Protein AF-A0A5N8YHY9-F1 (afdb_monomer_lite)

Radius of gyration: 11.45 Å; chains: 1; bounding box: 26×28×28 Å

Structure (mmCIF, N/CA/C/O backbone):
data_AF-A0A5N8YHY9-F1
#
_entry.id   AF-A0A5N8YHY9-F1
#
loop_
_atom_site.group_PDB
_atom_site.id
_atom_site.type_symbol
_atom_site.label_atom_id
_atom_site.label_alt_id
_atom_site.label_comp_id
_atom_site.label_asym_id
_atom_site.label_entity_id
_atom_site.label_seq_id
_atom_site.pdbx_PDB_ins_code
_atom_site.Cartn_x
_atom_site.Cartn_y
_atom_site.Cartn_z
_atom_site.occupancy
_atom_site.B_iso_or_equiv
_atom_site.auth_seq_id
_atom_site.auth_comp_id
_atom_site.auth_asym_id
_atom_site.auth_atom_id
_atom_site.pdbx_PDB_model_num
ATOM 1 N N . HIS A 1 1 ? 1.193 -4.154 -17.485 1.00 53.81 1 HIS A N 1
ATOM 2 C CA . HIS A 1 1 ? 2.254 -3.544 -16.647 1.00 53.81 1 HIS A CA 1
ATOM 3 C C . HIS A 1 1 ? 2.285 -4.049 -15.199 1.00 53.81 1 HIS A C 1
ATOM 5 O O . HIS A 1 1 ? 3.333 -4.519 -14.789 1.00 53.81 1 HIS A O 1
ATOM 11 N N . LEU A 1 2 ? 1.196 -4.002 -14.413 1.00 54.03 2 LEU A N 1
ATOM 12 C CA . LEU A 1 2 ? 1.162 -4.595 -13.055 1.00 54.03 2 LEU A CA 1
ATOM 13 C C . LEU A 1 2 ? 0.728 -6.075 -13.073 1.00 54.03 2 LEU A C 1
ATOM 15 O O . LEU A 1 2 ? 1.388 -6.915 -12.468 1.00 54.03 2 LEU A O 1
ATOM 19 N N . ALA A 1 3 ? -0.314 -6.387 -13.853 1.00 53.44 3 ALA A N 1
ATOM 20 C CA . ALA A 1 3 ? -0.845 -7.743 -14.031 1.00 53.44 3 ALA A CA 1
ATOM 21 C C . ALA A 1 3 ? 0.163 -8.719 -14.674 1.00 53.44 3 ALA A C 1
ATOM 23 O O . ALA A 1 3 ? 0.248 -9.876 -14.279 1.00 53.44 3 ALA A O 1
ATOM 24 N N . ASP A 1 4 ? 0.983 -8.242 -15.616 1.00 54.06 4 ASP A N 1
ATOM 25 C CA . ASP A 1 4 ? 1.987 -9.088 -16.286 1.00 54.06 4 ASP A CA 1
ATOM 26 C C . ASP A 1 4 ? 3.158 -9.459 -15.360 1.00 54.06 4 ASP A C 1
ATOM 28 O O . ASP A 1 4 ? 3.796 -10.497 -15.531 1.00 54.06 4 ASP A O 1
ATOM 32 N N . TYR A 1 5 ? 3.449 -8.619 -14.358 1.00 56.72 5 TYR A N 1
ATOM 33 C CA . TYR A 1 5 ? 4.538 -8.858 -13.410 1.00 56.72 5 TYR A CA 1
ATOM 34 C C . TYR A 1 5 ? 4.115 -9.809 -12.284 1.00 56.72 5 TYR A C 1
ATOM 36 O O . TYR A 1 5 ? 4.892 -10.669 -11.866 1.00 56.72 5 TYR A O 1
ATOM 44 N N . THR A 1 6 ? 2.871 -9.693 -11.812 1.00 53.84 6 THR A N 1
ATOM 45 C CA . THR A 1 6 ? 2.315 -10.592 -10.792 1.00 53.84 6 THR A CA 1
ATOM 46 C C . THR A 1 6 ? 2.088 -12.002 -11.340 1.00 53.84 6 THR A C 1
ATOM 48 O O . THR A 1 6 ? 2.284 -12.958 -10.594 1.00 53.84 6 THR A O 1
ATOM 51 N N . ALA A 1 7 ? 1.793 -12.151 -12.637 1.00 50.75 7 ALA A N 1
ATOM 52 C CA . ALA A 1 7 ? 1.661 -13.453 -13.297 1.00 50.75 7 ALA A CA 1
ATOM 53 C C . ALA A 1 7 ? 2.985 -14.242 -13.389 1.00 50.75 7 ALA A C 1
ATOM 55 O O . ALA A 1 7 ? 2.969 -15.465 -13.285 1.00 50.75 7 ALA A O 1
ATOM 56 N N . ASN A 1 8 ? 4.128 -13.559 -13.533 1.00 54.12 8 ASN A N 1
ATOM 57 C CA . ASN A 1 8 ? 5.439 -14.203 -13.709 1.00 54.12 8 ASN A CA 1
ATOM 58 C C . ASN A 1 8 ? 6.248 -14.381 -12.407 1.00 54.12 8 ASN A C 1
ATOM 60 O O . ASN A 1 8 ? 7.197 -15.157 -12.393 1.00 54.12 8 ASN A O 1
ATOM 64 N N . ASN A 1 9 ? 5.894 -13.680 -11.322 1.00 53.19 9 ASN A N 1
ATOM 65 C CA . ASN A 1 9 ? 6.550 -13.788 -10.005 1.00 53.19 9 ASN A CA 1
ATOM 66 C C . ASN A 1 9 ? 5.589 -14.242 -8.889 1.00 53.19 9 ASN A C 1
ATOM 68 O O . ASN A 1 9 ? 5.817 -13.940 -7.718 1.00 53.19 9 ASN A O 1
ATOM 72 N N . GLU A 1 10 ? 4.481 -14.911 -9.230 1.00 56.56 10 GLU A N 1
ATOM 73 C CA . GLU A 1 10 ? 3.501 -15.424 -8.252 1.00 56.56 10 GLU A CA 1
ATOM 74 C C . GLU A 1 10 ? 2.959 -14.335 -7.293 1.00 56.56 10 GLU A C 1
ATOM 76 O O . GLU A 1 10 ? 2.736 -14.560 -6.103 1.00 56.56 10 GLU A O 1
ATOM 81 N N . GLY A 1 11 ? 2.795 -13.101 -7.783 1.00 57.78 11 GLY A N 1
ATOM 82 C CA . GLY A 1 11 ? 2.343 -11.964 -6.971 1.00 57.78 11 GLY A CA 1
ATOM 83 C C . GLY A 1 11 ? 3.384 -11.413 -5.983 1.00 57.78 11 GLY A C 1
ATOM 84 O O . GLY A 1 11 ? 3.079 -10.530 -5.168 1.00 57.78 11 GLY A O 1
ATOM 85 N N . GLN A 1 12 ? 4.636 -11.876 -6.044 1.00 63.84 12 GLN A N 1
ATOM 86 C CA . GLN A 1 12 ? 5.737 -11.287 -5.292 1.00 63.84 12 GLN A CA 1
ATOM 87 C C . GLN A 1 12 ? 6.307 -10.090 -6.045 1.00 63.84 12 GLN A C 1
ATOM 89 O O . GLN A 1 12 ? 7.170 -10.221 -6.903 1.00 63.84 12 GLN A O 1
ATOM 94 N N . VAL A 1 13 ? 5.853 -8.888 -5.689 1.00 68.25 13 VAL A N 1
ATOM 95 C CA . VAL A 1 13 ? 6.553 -7.659 -6.077 1.00 68.25 13 VAL A CA 1
ATOM 96 C C . VAL A 1 13 ? 7.777 -7.494 -5.161 1.00 68.25 13 VAL A C 1
ATOM 98 O O . VAL A 1 13 ? 7.588 -7.323 -3.949 1.00 68.25 13 VAL A O 1
ATOM 101 N N . PRO A 1 14 ? 9.027 -7.540 -5.675 1.00 71.25 14 PRO A N 1
ATOM 102 C CA . PRO A 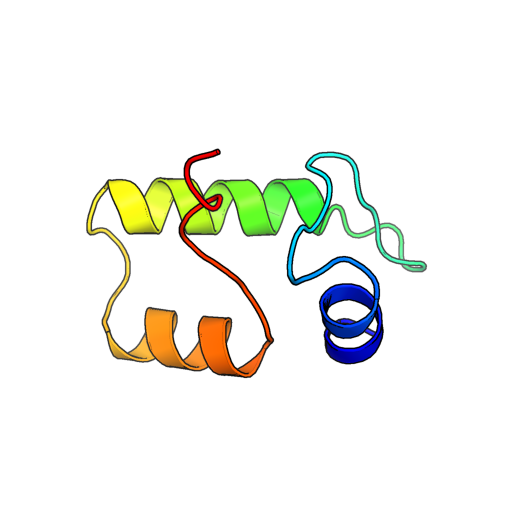1 14 ? 10.213 -7.283 -4.868 1.00 71.25 14 PRO A CA 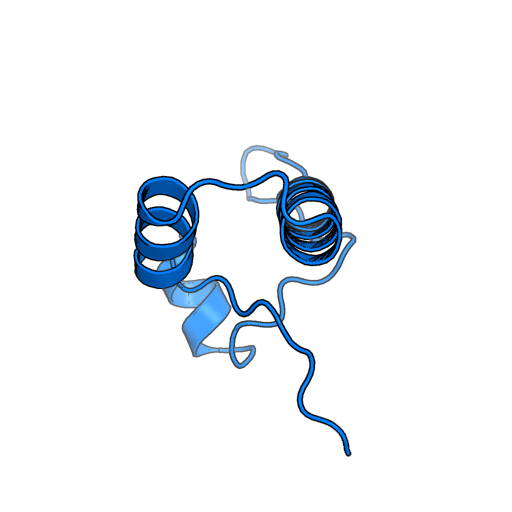1
ATOM 103 C C . PRO A 1 14 ? 10.134 -5.903 -4.225 1.00 71.25 14 PRO A C 1
ATOM 105 O O . PRO A 1 14 ? 9.759 -4.934 -4.877 1.00 71.25 14 PRO A O 1
ATOM 108 N N . ALA A 1 15 ? 10.568 -5.772 -2.970 1.00 69.38 15 ALA A N 1
ATOM 109 C CA . ALA A 1 15 ? 10.514 -4.501 -2.237 1.00 69.38 15 ALA A CA 1
ATOM 110 C C . ALA A 1 15 ? 11.240 -3.340 -2.952 1.00 69.38 15 ALA A C 1
ATOM 112 O O . ALA A 1 15 ? 10.888 -2.178 -2.769 1.00 69.38 15 ALA A O 1
ATOM 113 N N . LYS A 1 16 ? 12.240 -3.655 -3.785 1.00 73.75 16 LYS A N 1
ATOM 114 C CA . LYS A 1 16 ? 13.017 -2.683 -4.568 1.00 73.75 16 LYS A CA 1
ATOM 115 C C . LYS A 1 16 ? 12.534 -2.521 -6.013 1.00 73.75 16 LYS A C 1
ATOM 117 O O . LYS A 1 16 ? 13.184 -1.811 -6.774 1.00 73.75 16 LYS A O 1
ATOM 122 N N . TYR A 1 17 ? 11.436 -3.171 -6.400 1.00 79.44 17 TYR A N 1
ATOM 123 C CA . TYR A 1 17 ? 10.917 -3.075 -7.759 1.00 79.44 17 TYR A CA 1
ATOM 124 C C . TYR A 1 17 ? 10.469 -1.646 -8.064 1.00 79.44 17 TYR A C 1
ATOM 126 O O . TYR A 1 17 ? 9.741 -1.020 -7.282 1.00 79.44 17 TYR A O 1
ATOM 134 N N . LYS A 1 18 ? 10.922 -1.159 -9.217 1.00 79.69 18 LYS A N 1
ATOM 135 C CA . LYS A 1 18 ? 10.504 0.100 -9.814 1.00 79.69 18 LYS A CA 1
ATOM 136 C C . LYS A 1 18 ? 9.909 -0.203 -11.179 1.00 79.69 18 LYS A C 1
ATOM 138 O O . LYS A 1 18 ? 10.456 -1.020 -11.912 1.00 79.69 18 LYS A O 1
ATOM 143 N N . THR A 1 19 ? 8.793 0.430 -11.487 1.00 78.81 19 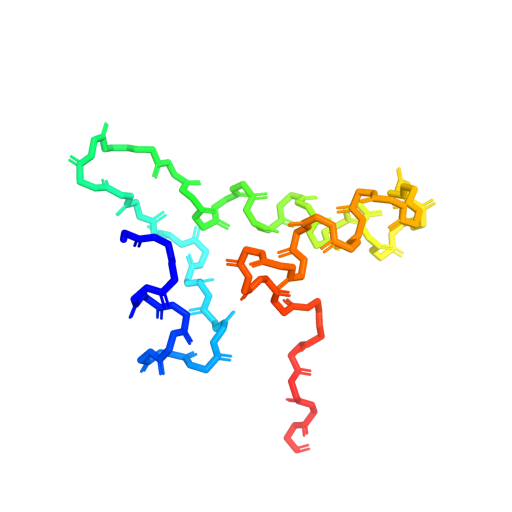THR A N 1
ATOM 144 C CA . THR A 1 19 ? 8.207 0.421 -12.828 1.00 78.81 19 THR A CA 1
ATOM 145 C C . THR A 1 19 ? 9.079 1.238 -13.789 1.00 78.81 19 THR A C 1
ATOM 147 O O . THR A 1 19 ? 9.987 1.955 -13.362 1.00 78.81 19 THR A O 1
ATOM 150 N N . GLU A 1 20 ? 8.831 1.112 -15.093 1.00 75.75 20 GLU A N 1
ATOM 151 C CA . GLU A 1 20 ? 9.625 1.768 -16.147 1.00 75.75 20 GLU A CA 1
ATOM 152 C C . GLU A 1 20 ? 9.605 3.303 -16.060 1.00 75.75 20 GLU A C 1
ATOM 154 O O . GLU A 1 20 ? 10.586 3.959 -16.394 1.00 75.75 20 GLU A O 1
ATOM 159 N N . ASP A 1 21 ? 8.528 3.876 -15.524 1.00 79.88 21 ASP A N 1
ATOM 160 C CA . ASP A 1 21 ? 8.375 5.301 -15.201 1.00 79.88 21 ASP A CA 1
ATOM 161 C C . ASP A 1 21 ? 9.079 5.713 -13.888 1.00 79.88 21 ASP A C 1
ATOM 163 O O . ASP A 1 21 ? 8.987 6.858 -13.449 1.00 79.88 21 ASP A O 1
ATOM 167 N N . GLY A 1 22 ? 9.807 4.794 -13.246 1.00 79.12 22 GLY A N 1
ATOM 168 C CA . GLY A 1 22 ? 10.594 5.042 -12.039 1.00 79.12 22 GLY A CA 1
ATOM 169 C C . GLY A 1 22 ? 9.805 4.961 -10.730 1.00 79.12 22 GLY A C 1
ATOM 170 O O . GLY A 1 22 ? 10.388 5.167 -9.657 1.00 79.12 22 GLY A O 1
ATOM 171 N N . TYR A 1 23 ? 8.512 4.630 -10.774 1.00 79.00 23 TYR A N 1
ATOM 172 C CA . TYR A 1 23 ? 7.689 4.520 -9.573 1.00 79.00 23 TYR A CA 1
ATOM 173 C C . TYR A 1 23 ? 8.086 3.294 -8.739 1.00 79.00 23 TYR A C 1
ATOM 175 O O . TYR A 1 23 ? 8.125 2.162 -9.216 1.00 79.00 23 TYR A O 1
ATOM 183 N N . ALA A 1 24 ? 8.390 3.512 -7.456 1.00 81.81 24 ALA A N 1
ATOM 184 C CA . ALA A 1 24 ? 8.842 2.475 -6.526 1.00 81.81 24 ALA A CA 1
ATOM 185 C C . ALA A 1 24 ? 7.686 1.587 -6.042 1.00 81.81 24 ALA A C 1
ATOM 187 O O . ALA A 1 24 ? 7.326 1.574 -4.860 1.00 81.81 24 ALA A O 1
ATOM 188 N N . LEU A 1 25 ? 7.113 0.829 -6.972 1.00 81.88 25 LEU A N 1
ATOM 189 C CA . LEU A 1 25 ? 5.962 -0.030 -6.746 1.00 81.88 25 LEU A CA 1
ATOM 190 C C . LEU A 1 25 ? 6.211 -1.057 -5.632 1.00 81.88 25 LEU A C 1
ATOM 192 O O . LEU A 1 25 ? 5.320 -1.289 -4.822 1.00 81.88 25 LEU A O 1
ATOM 196 N N . GLY A 1 26 ? 7.425 -1.601 -5.509 1.00 81.62 26 GLY A N 1
ATOM 197 C CA . GLY A 1 26 ? 7.778 -2.508 -4.412 1.00 81.62 26 GLY A CA 1
ATOM 198 C C . GLY A 1 26 ? 7.590 -1.899 -3.020 1.00 81.62 26 GLY A C 1
ATOM 199 O O . GLY A 1 26 ? 7.044 -2.541 -2.119 1.00 81.62 26 GLY A O 1
ATOM 200 N N . ASN A 1 27 ? 7.973 -0.632 -2.853 1.00 84.75 27 ASN A N 1
ATOM 201 C CA . ASN A 1 27 ? 7.807 0.095 -1.595 1.00 84.75 27 ASN A CA 1
ATOM 202 C C . ASN A 1 27 ? 6.329 0.428 -1.330 1.00 84.75 27 ASN A C 1
ATOM 204 O O . ASN A 1 27 ? 5.831 0.292 -0.208 1.00 84.75 27 ASN A O 1
ATOM 208 N N . TRP A 1 28 ? 5.594 0.808 -2.377 1.00 86.88 28 TRP A N 1
ATOM 209 C CA . TRP A 1 28 ? 4.161 1.064 -2.269 1.00 86.88 28 TRP A CA 1
ATOM 210 C C . TRP A 1 28 ? 3.375 -0.196 -1.876 1.00 86.88 28 TRP A C 1
ATOM 212 O O . TRP A 1 28 ? 2.598 -0.146 -0.920 1.00 86.88 28 TRP A O 1
ATOM 222 N N . VAL A 1 29 ? 3.634 -1.342 -2.520 1.00 84.38 29 VAL A N 1
ATOM 223 C CA . VAL A 1 29 ? 3.026 -2.637 -2.159 1.00 84.38 29 VAL A CA 1
ATOM 224 C C . VAL A 1 29 ? 3.395 -3.022 -0.724 1.00 84.38 29 VAL A C 1
ATOM 226 O O . VAL A 1 29 ? 2.528 -3.435 0.044 1.00 84.38 29 VAL A O 1
ATOM 229 N N . GLY A 1 30 ? 4.654 -2.825 -0.315 1.00 84.75 30 GLY A N 1
ATOM 230 C CA . GLY A 1 30 ? 5.085 -3.037 1.071 1.00 84.75 30 GLY A CA 1
ATOM 231 C C . GLY A 1 30 ? 4.307 -2.185 2.083 1.00 84.75 30 GLY A C 1
ATOM 232 O O . GLY A 1 30 ? 3.896 -2.680 3.134 1.00 84.75 30 GLY A O 1
ATOM 233 N N . THR A 1 31 ? 4.027 -0.928 1.737 1.00 88.12 31 THR A N 1
ATOM 234 C CA . THR A 1 31 ? 3.225 -0.007 2.557 1.00 88.12 31 THR A CA 1
ATOM 235 C C . THR A 1 31 ? 1.766 -0.457 2.659 1.00 88.12 31 THR A C 1
ATOM 237 O O . THR A 1 31 ? 1.187 -0.433 3.753 1.00 88.12 31 THR A O 1
ATOM 240 N N . GLN A 1 32 ? 1.175 -0.929 1.554 1.00 88.62 32 GLN A N 1
ATOM 241 C CA . GLN A 1 32 ? -0.172 -1.502 1.584 1.00 88.62 32 GLN A CA 1
ATOM 242 C C . GLN A 1 32 ? -0.198 -2.759 2.461 1.00 88.62 32 GLN A C 1
ATOM 244 O O . GLN A 1 32 ? -1.056 -2.862 3.332 1.00 88.62 32 GLN A O 1
ATOM 249 N N . ARG A 1 33 ? 0.770 -3.677 2.316 1.00 86.44 33 ARG A N 1
ATOM 250 C CA . ARG A 1 33 ? 0.863 -4.901 3.139 1.00 86.44 33 ARG A CA 1
ATOM 251 C C . ARG A 1 33 ? 0.984 -4.589 4.628 1.00 86.44 33 ARG A C 1
ATOM 253 O O . ARG A 1 33 ? 0.373 -5.260 5.454 1.00 86.44 33 ARG A O 1
ATOM 260 N N . GLN A 1 34 ? 1.746 -3.556 4.989 1.00 87.44 34 GLN A N 1
ATOM 261 C CA . GLN A 1 34 ? 1.831 -3.119 6.380 1.00 87.44 34 GLN A CA 1
ATOM 262 C C . GLN A 1 34 ? 0.489 -2.571 6.886 1.00 87.44 34 GLN A C 1
ATOM 264 O O . GLN A 1 34 ? 0.110 -2.845 8.021 1.00 87.44 34 GLN A O 1
ATOM 269 N N . SER A 1 35 ? -0.226 -1.809 6.058 1.00 88.62 35 SER A N 1
ATOM 270 C CA . SER A 1 35 ? -1.553 -1.286 6.400 1.00 88.62 35 SER A CA 1
ATOM 271 C C . SER A 1 35 ? -2.586 -2.405 6.544 1.00 88.62 35 SER A C 1
ATOM 273 O O . SER A 1 35 ? -3.372 -2.365 7.485 1.00 88.62 35 SER A O 1
ATOM 275 N N . TYR A 1 36 ? -2.526 -3.426 5.685 1.00 87.12 36 TYR A N 1
ATOM 276 C CA . TYR A 1 36 ? -3.348 -4.634 5.769 1.00 87.12 36 TYR A CA 1
ATOM 277 C C . TYR A 1 36 ? -3.134 -5.372 7.094 1.00 87.12 36 TYR A C 1
ATOM 279 O O . TYR A 1 36 ? -4.078 -5.586 7.841 1.00 87.12 36 TYR A O 1
ATOM 287 N N . ARG A 1 37 ? -1.872 -5.649 7.459 1.00 85.56 37 ARG A N 1
ATOM 288 C CA . ARG A 1 37 ? -1.518 -6.305 8.737 1.00 85.56 37 ARG A CA 1
ATOM 289 C C . ARG A 1 37 ? -1.911 -5.508 9.980 1.00 85.56 37 ARG A C 1
ATOM 291 O O . ARG A 1 37 ? -1.971 -6.066 11.065 1.00 85.56 37 ARG A O 1
ATOM 298 N N . LYS A 1 38 ? -2.089 -4.196 9.835 1.00 89.75 38 LYS A N 1
ATOM 299 C CA . LYS A 1 38 ? -2.545 -3.299 10.902 1.00 89.75 38 LYS A CA 1
ATOM 300 C C . LYS A 1 38 ? -4.065 -3.103 10.885 1.00 89.75 38 LYS A C 1
ATOM 302 O O . LYS A 1 38 ? -4.532 -2.220 11.596 1.00 89.75 38 LYS A O 1
ATOM 307 N N . GLU A 1 39 ? -4.793 -3.835 10.035 1.00 87.12 39 GLU A N 1
ATOM 308 C CA . GLU A 1 39 ? -6.248 -3.722 9.844 1.00 87.12 39 GLU A CA 1
ATOM 309 C C . GLU A 1 39 ? -6.694 -2.289 9.495 1.00 87.12 39 GLU A C 1
ATOM 311 O O . GLU A 1 39 ? -7.791 -1.843 9.814 1.00 87.12 39 GLU A O 1
ATOM 316 N N . LYS A 1 40 ? -5.816 -1.528 8.828 1.00 91.06 40 LYS A N 1
ATOM 317 C CA . LYS A 1 40 ? -6.067 -0.130 8.434 1.00 91.06 40 LYS A CA 1
ATOM 318 C C . LYS A 1 40 ? -6.664 0.007 7.037 1.00 91.06 40 LYS A C 1
ATOM 320 O O . LYS A 1 40 ? -6.942 1.125 6.605 1.00 91.06 40 LYS A O 1
ATOM 325 N N . LEU A 1 41 ? -6.782 -1.093 6.299 1.00 88.06 41 LEU A N 1
ATOM 326 C CA . LEU A 1 41 ? -7.408 -1.104 4.982 1.00 88.06 41 LEU A CA 1
ATOM 327 C C . LEU A 1 41 ? -8.871 -1.504 5.119 1.00 88.06 41 L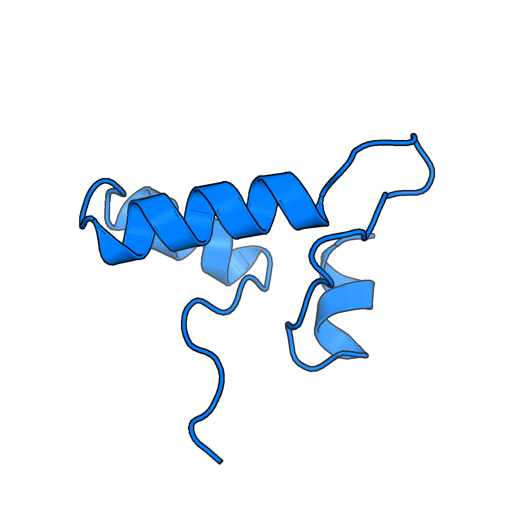EU A C 1
ATOM 329 O O . LEU A 1 41 ? -9.203 -2.416 5.866 1.00 88.06 41 LEU A O 1
ATOM 333 N N . THR A 1 42 ? -9.734 -0.823 4.373 1.00 90.25 42 THR A N 1
ATOM 334 C CA . THR A 1 42 ? -11.125 -1.239 4.218 1.00 90.25 42 THR A CA 1
ATOM 335 C C . THR A 1 42 ? -11.211 -2.449 3.293 1.00 90.25 42 THR A C 1
ATOM 337 O O . THR A 1 42 ? -10.385 -2.600 2.391 1.00 90.25 42 THR A O 1
ATOM 340 N N . GLU A 1 43 ? -12.252 -3.259 3.468 1.00 87.62 43 GLU A N 1
ATOM 341 C CA . GLU A 1 43 ? -12.550 -4.418 2.616 1.00 87.62 43 GLU A CA 1
ATOM 342 C C . GLU A 1 43 ? -12.558 -4.053 1.122 1.00 87.62 43 GLU A C 1
ATOM 344 O O . GLU A 1 43 ? -11.895 -4.680 0.303 1.00 87.62 43 GLU A O 1
ATOM 349 N N . GLU A 1 44 ? -13.203 -2.943 0.763 1.00 89.38 44 GLU A N 1
ATOM 350 C CA . GLU A 1 44 ? -13.241 -2.467 -0.624 1.00 89.38 44 GLU A CA 1
ATOM 351 C C . GLU A 1 44 ? -11.840 -2.163 -1.181 1.00 89.38 44 GLU A C 1
ATOM 353 O O . GLU A 1 44 ? -11.538 -2.404 -2.352 1.00 89.38 44 GLU A O 1
ATOM 358 N N . ARG A 1 45 ? -10.946 -1.634 -0.339 1.00 88.19 45 ARG A N 1
ATOM 359 C CA . ARG A 1 45 ? -9.570 -1.344 -0.739 1.00 88.19 45 ARG A CA 1
ATOM 360 C C . ARG A 1 45 ? -8.760 -2.622 -0.893 1.00 88.19 45 ARG A C 1
ATOM 362 O O . ARG A 1 45 ? -7.933 -2.685 -1.796 1.00 88.19 45 ARG A O 1
ATOM 369 N N . ILE A 1 46 ? -9.007 -3.616 -0.048 1.00 87.88 46 ILE A N 1
ATOM 370 C CA . ILE A 1 46 ? -8.398 -4.943 -0.146 1.00 87.88 46 ILE A CA 1
ATOM 371 C C . ILE A 1 46 ? -8.779 -5.576 -1.484 1.00 87.88 46 ILE A C 1
ATOM 373 O O . ILE A 1 46 ? -7.891 -5.872 -2.280 1.00 87.88 46 ILE A O 1
ATOM 377 N N . GLN A 1 47 ? -10.073 -5.631 -1.798 1.00 88.44 47 GLN A N 1
ATOM 378 C CA . GLN A 1 47 ? -10.588 -6.219 -3.038 1.00 88.44 47 GLN A CA 1
ATOM 379 C C . GLN A 1 47 ? -10.044 -5.535 -4.296 1.00 88.44 47 GLN A C 1
ATOM 381 O O . GLN A 1 47 ? -9.644 -6.200 -5.250 1.00 88.44 47 GLN A O 1
ATOM 386 N N . ARG A 1 48 ? -9.961 -4.197 -4.309 1.00 87.88 48 ARG A N 1
ATOM 387 C CA . ARG A 1 48 ? -9.359 -3.467 -5.441 1.00 87.88 48 ARG A CA 1
ATOM 388 C C . ARG A 1 48 ? -7.886 -3.816 -5.638 1.00 87.88 48 ARG A C 1
ATOM 390 O O . ARG A 1 48 ? -7.418 -3.865 -6.769 1.00 87.88 48 ARG A O 1
ATOM 397 N N . LEU A 1 49 ? -7.145 -4.021 -4.555 1.00 85.56 49 LEU A N 1
ATOM 398 C CA . LEU A 1 49 ? -5.721 -4.345 -4.603 1.00 85.56 49 LEU A CA 1
ATOM 399 C C . LEU A 1 49 ? -5.489 -5.814 -4.994 1.00 85.56 49 LEU A C 1
ATOM 401 O O . LEU A 1 49 ? -4.567 -6.097 -5.757 1.00 85.56 49 LEU A O 1
ATOM 405 N N . GLU A 1 50 ? -6.360 -6.725 -4.569 1.00 85.88 50 GLU A N 1
ATOM 406 C CA . GLU A 1 50 ? -6.377 -8.120 -5.028 1.00 85.88 50 GLU A CA 1
ATOM 407 C C . GLU A 1 50 ? -6.724 -8.229 -6.514 1.00 85.88 50 GLU A C 1
ATOM 409 O O . GLU A 1 50 ? -6.056 -8.955 -7.246 1.00 85.88 50 GLU A O 1
ATOM 414 N N . ALA A 1 51 ? -7.682 -7.431 -6.997 1.00 84.12 51 ALA A N 1
ATOM 415 C CA . ALA A 1 51 ? -8.000 -7.333 -8.422 1.00 84.12 51 ALA A CA 1
ATOM 416 C C . ALA A 1 51 ? -6.815 -6.817 -9.264 1.00 84.12 51 ALA A C 1
ATOM 418 O O . ALA A 1 51 ? -6.729 -7.097 -10.457 1.00 84.12 51 ALA A O 1
ATOM 419 N N . LEU A 1 52 ? -5.875 -6.092 -8.64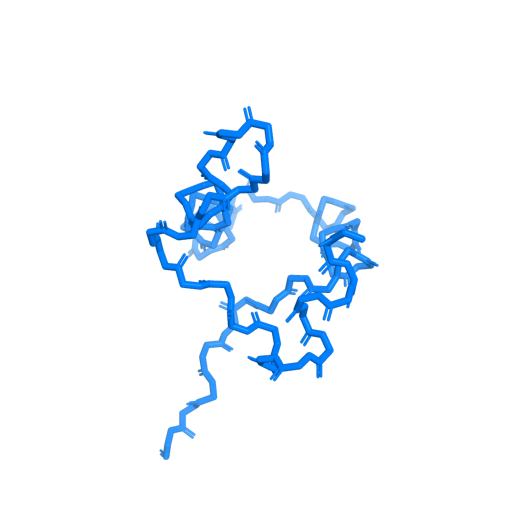5 1.00 79.81 52 LEU A N 1
ATOM 420 C CA . LEU A 1 52 ? -4.611 -5.670 -9.260 1.00 79.81 52 LEU A CA 1
ATOM 421 C C . LEU A 1 52 ? -3.496 -6.728 -9.146 1.00 79.81 52 LEU A C 1
ATOM 423 O O . LEU A 1 52 ? -2.384 -6.495 -9.622 1.00 79.81 52 LEU A O 1
ATOM 427 N N . GLY A 1 53 ? -3.773 -7.881 -8.532 1.00 77.75 53 GLY A N 1
ATOM 428 C CA . GLY A 1 53 ? -2.834 -8.989 -8.359 1.00 77.75 53 GLY A CA 1
ATOM 429 C C . GLY A 1 53 ? -1.921 -8.867 -7.136 1.00 77.75 53 GLY A C 1
ATOM 430 O O . GLY A 1 53 ? -0.882 -9.528 -7.088 1.00 77.75 53 GLY A O 1
ATOM 431 N N . ILE A 1 54 ? -2.255 -8.019 -6.155 1.00 80.75 54 ILE A N 1
ATOM 432 C CA . ILE A 1 54 ? -1.492 -7.942 -4.903 1.00 80.75 54 ILE A CA 1
ATOM 433 C C . ILE A 1 54 ? -1.813 -9.144 -4.019 1.00 80.75 54 ILE A C 1
ATOM 435 O O . ILE A 1 54 ? -2.961 -9.380 -3.665 1.00 80.75 54 ILE A O 1
ATOM 439 N N . VAL A 1 55 ? -0.761 -9.839 -3.584 1.00 80.94 55 VAL A N 1
ATOM 440 C CA . VAL A 1 55 ? -0.844 -10.908 -2.582 1.00 80.94 55 VAL A CA 1
ATOM 441 C C . VAL A 1 55 ? -0.413 -10.369 -1.214 1.00 80.94 55 VAL A C 1
ATOM 443 O O . VAL A 1 55 ? 0.656 -9.750 -1.091 1.00 80.94 55 VAL A O 1
ATOM 446 N N . TRP A 1 56 ? -1.238 -10.584 -0.186 1.00 79.19 56 TRP A N 1
ATOM 447 C CA . TRP A 1 56 ? -1.042 -10.050 1.171 1.00 79.19 56 TRP A CA 1
ATOM 448 C C . TRP A 1 56 ? -0.118 -10.894 2.049 1.00 79.19 56 TRP A C 1
ATOM 450 O O . TRP A 1 56 ? 0.691 -10.348 2.811 1.00 79.19 56 TRP A O 1
ATOM 460 N N . GLU A 1 57 ? -0.203 -12.215 1.920 1.00 70.12 57 GLU A N 1
ATOM 461 C CA . GLU A 1 57 ? 0.561 -13.166 2.720 1.00 70.12 57 GLU A CA 1
ATOM 462 C C . GLU A 1 57 ? 1.663 -13.825 1.882 1.00 70.12 57 GLU A C 1
ATOM 464 O O . GLU A 1 57 ? 1.382 -14.362 0.811 1.00 70.12 57 GLU A O 1
ATOM 469 N N . PRO A 1 58 ? 2.932 -13.818 2.332 1.00 57.34 58 PRO A N 1
ATOM 470 C CA . PRO A 1 58 ? 3.911 -14.737 1.776 1.00 57.34 58 PRO A CA 1
ATOM 471 C C . PRO A 1 58 ? 3.486 -16.157 2.160 1.00 57.34 58 PRO A C 1
ATOM 473 O O . PRO A 1 58 ? 3.225 -16.420 3.337 1.00 57.34 58 PRO A O 1
ATOM 476 N N . ARG A 1 59 ? 3.411 -17.068 1.181 1.00 45.97 59 ARG A N 1
ATOM 477 C CA . ARG A 1 59 ? 3.166 -18.490 1.444 1.00 45.97 59 ARG A CA 1
ATOM 478 C C . ARG A 1 59 ? 4.169 -18.942 2.508 1.00 45.97 59 ARG A C 1
ATOM 480 O O . ARG A 1 59 ? 5.375 -18.828 2.289 1.00 45.97 59 ARG A O 1
ATOM 487 N N . LYS A 1 60 ? 3.680 -19.398 3.668 1.00 40.09 60 LYS A N 1
ATOM 488 C CA . LYS A 1 60 ? 4.530 -20.111 4.628 1.00 40.09 60 LYS A CA 1
ATOM 489 C C . LYS A 1 60 ? 5.162 -21.279 3.869 1.00 40.09 60 LYS A C 1
ATOM 491 O O . LYS A 1 60 ? 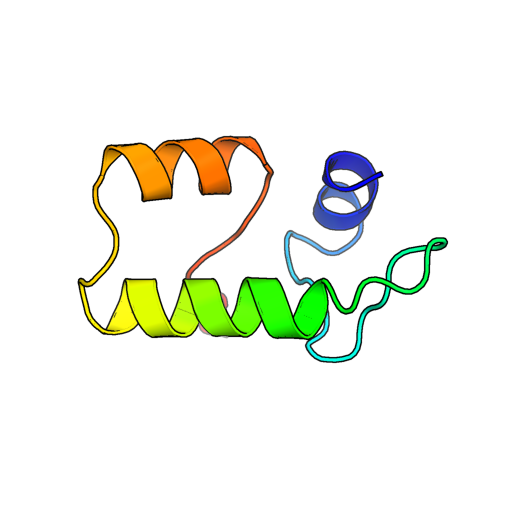4.426 -22.080 3.290 1.00 40.09 60 LYS A O 1
ATOM 496 N N . SER A 1 61 ? 6.493 -21.285 3.800 1.00 42.22 61 SER A N 1
ATOM 497 C CA . SER A 1 61 ? 7.274 -22.443 3.360 1.00 42.22 61 SER A CA 1
ATOM 498 C C . SER A 1 61 ? 6.949 -23.663 4.208 1.00 42.22 61 SER A C 1
ATOM 500 O O . SER A 1 61 ? 6.665 -23.472 5.414 1.00 42.22 61 SER A O 1
#

Sequence (61 aa):
HLADYTANNEGQVPAKYKTEDGYALGNWVGTQRQSYRKEKLTEERIQRLEALGIVWEPRKS

Secondary structure (DSSP, 8-state):
--HHHHHHTTT---TT---TT---HHHHHHHHHHHHHTT-S-HHHHHHHHHTT---SPPP-

pLDDT: mean 75.08, std 14.41, range [40.09, 91.06]

Foldseek 3Di:
DQQVVCVVVVQDDALQDADPVRHRVSVVLVVVLVCVVVVNDDPVRVVVVVVSNHDNDDPDD